Protein AF-A0A961IV03-F1 (afdb_monomer_lite)

Radius of gyration: 14.78 Å; chains: 1; bounding box: 30×24×41 Å

Sequence (58 aa):
MQVLGLTRFSVPSLGAFQVEHQSIEDRRAYLYDPARLALRFTWFEQVTLPGIAAQKDP

Secondary structure (DSSP, 8-state):
--------PPP--SSS-SS--SSHHHHHHHHT-HHHHHHHHHHIIIIIHHHHHT----

Foldseek 3Di:
DQDALDQDQDDQDPPPDPDDDPDSVRVCCVSVVPVNVVVSVCSCVVPHVVSVVPDDDD

pLDDT: mean 88.84, std 9.13, range [55.06, 97.62]

Structure (mmCIF, N/CA/C/O backbone):
data_AF-A0A961IV03-F1
#
_entry.id   AF-A0A961IV03-F1
#
loop_
_atom_site.group_PDB
_atom_site.id
_atom_site.type_symbol
_atom_site.label_atom_id
_atom_site.label_alt_id
_atom_site.label_comp_id
_atom_site.label_asym_id
_atom_site.label_entity_id
_atom_site.label_seq_id
_atom_site.pdbx_PDB_ins_code
_atom_site.Cartn_x
_atom_site.Cartn_y
_atom_site.Cartn_z
_atom_site.occupancy
_atom_site.B_iso_or_equiv
_atom_site.auth_seq_id
_atom_site.auth_comp_id
_atom_site.auth_asym_id
_atom_site.auth_atom_id
_atom_site.pdbx_PDB_model_num
ATOM 1 N N . MET A 1 1 ? -0.806 6.345 -27.255 1.00 55.06 1 MET A N 1
ATOM 2 C CA . MET A 1 1 ? -1.487 6.253 -25.943 1.00 55.06 1 MET A CA 1
ATOM 3 C C . MET A 1 1 ? -0.480 5.762 -24.919 1.00 55.06 1 MET A C 1
ATOM 5 O O . MET A 1 1 ? 0.072 4.693 -25.130 1.00 55.06 1 MET A O 1
ATOM 9 N N . GLN A 1 2 ? -0.230 6.523 -23.853 1.00 64.38 2 GLN A N 1
ATOM 10 C CA . GLN A 1 2 ? 0.527 6.056 -22.687 1.00 64.38 2 GLN A CA 1
ATOM 11 C C . GLN A 1 2 ? -0.485 5.649 -21.615 1.00 64.38 2 GLN A C 1
ATOM 13 O O . GLN A 1 2 ? -1.313 6.462 -21.210 1.00 64.38 2 GLN A O 1
ATOM 18 N N . VAL A 1 3 ? -0.461 4.385 -21.197 1.00 64.38 3 VAL A N 1
ATOM 19 C CA . VAL A 1 3 ? -1.324 3.882 -20.122 1.00 64.38 3 VAL A CA 1
ATOM 20 C C . VAL A 1 3 ? -0.499 3.861 -18.841 1.00 64.38 3 VAL A C 1
ATOM 22 O O . VAL A 1 3 ? 0.483 3.130 -18.751 1.00 64.38 3 VAL A O 1
ATOM 25 N N . LEU A 1 4 ? -0.881 4.676 -17.857 1.00 66.25 4 LEU A N 1
ATOM 26 C CA . LEU A 1 4 ? -0.242 4.703 -16.541 1.00 66.25 4 LEU A CA 1
ATOM 27 C C . LEU A 1 4 ? -1.025 3.811 -15.573 1.00 66.25 4 LEU A C 1
ATOM 29 O O . LEU A 1 4 ? -2.095 4.180 -15.090 1.00 66.25 4 LEU A O 1
ATOM 33 N N . GLY A 1 5 ? -0.485 2.626 -15.286 1.00 67.94 5 GLY A N 1
ATOM 34 C CA . GLY A 1 5 ? -0.999 1.743 -14.240 1.00 67.94 5 GLY A CA 1
ATOM 35 C C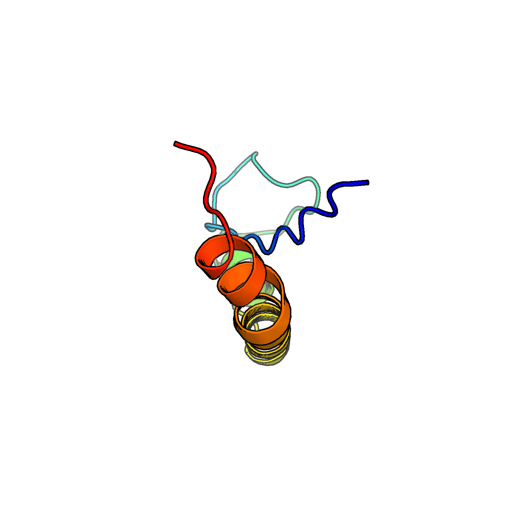 . GLY A 1 5 ? -0.560 2.219 -12.855 1.00 67.94 5 GLY A C 1
ATOM 36 O O . GLY A 1 5 ? 0.529 1.876 -12.397 1.00 67.94 5 GLY A O 1
ATOM 37 N N . LEU A 1 6 ? -1.396 3.013 -12.181 1.00 70.81 6 LEU A N 1
ATOM 38 C CA . LEU A 1 6 ? -1.097 3.544 -10.848 1.00 70.81 6 LEU A CA 1
ATOM 39 C C . LEU A 1 6 ? -1.637 2.626 -9.743 1.00 70.81 6 LEU A C 1
ATOM 41 O O . LEU A 1 6 ? -2.827 2.659 -9.424 1.00 70.81 6 LEU A O 1
ATOM 45 N N . THR A 1 7 ? -0.750 1.877 -9.087 1.00 82.69 7 THR A N 1
ATOM 46 C CA . THR A 1 7 ? -1.061 1.224 -7.807 1.00 82.69 7 THR A CA 1
ATOM 47 C C . THR A 1 7 ? -0.661 2.146 -6.661 1.00 82.69 7 THR A C 1
ATOM 49 O O . THR A 1 7 ? 0.489 2.559 -6.558 1.00 82.69 7 THR A O 1
ATOM 52 N N . ARG A 1 8 ? -1.614 2.491 -5.788 1.00 84.62 8 ARG A N 1
ATOM 53 C CA . ARG A 1 8 ? -1.372 3.352 -4.616 1.00 84.62 8 ARG A CA 1
ATOM 54 C C . ARG A 1 8 ? -1.497 2.552 -3.331 1.00 84.62 8 ARG A C 1
ATOM 56 O O . ARG A 1 8 ? -2.404 1.735 -3.210 1.00 84.62 8 ARG A O 1
ATOM 63 N N . PHE A 1 9 ? -0.656 2.836 -2.349 1.00 90.06 9 PHE A N 1
ATOM 64 C CA . PHE A 1 9 ? -0.851 2.360 -0.983 1.00 90.06 9 PHE A CA 1
ATOM 65 C C . PHE A 1 9 ? -1.371 3.505 -0.122 1.00 90.06 9 PHE A C 1
ATOM 67 O O . PHE A 1 9 ? -1.042 4.669 -0.337 1.00 90.06 9 PHE A O 1
ATOM 74 N N . SER A 1 10 ? -2.254 3.170 0.809 1.00 91.00 10 SER A N 1
ATOM 75 C CA . SER A 1 10 ? -2.888 4.143 1.690 1.00 91.00 10 SER A CA 1
ATOM 76 C C . SER A 1 10 ? -2.183 4.130 3.038 1.00 91.00 10 SER A C 1
ATOM 78 O O . SER A 1 10 ? -1.953 3.064 3.607 1.00 91.00 10 SER A O 1
ATOM 80 N N . VAL A 1 11 ? -1.883 5.317 3.555 1.00 89.94 11 VAL A N 1
ATOM 81 C CA . VAL A 1 11 ? -1.438 5.506 4.937 1.00 89.94 11 VAL A CA 1
ATOM 82 C C . VAL A 1 11 ? -2.678 5.804 5.783 1.00 89.94 11 VAL A C 1
ATOM 84 O O . VAL A 1 11 ? -3.484 6.636 5.361 1.00 89.94 11 VAL A O 1
ATOM 87 N N . PRO A 1 12 ? -2.883 5.142 6.935 1.00 90.56 12 PRO A N 1
ATOM 88 C CA . PRO A 1 12 ? -3.977 5.473 7.833 1.00 90.56 12 PRO A CA 1
ATOM 89 C C . PRO A 1 12 ? -3.757 6.887 8.374 1.00 90.56 12 PRO A C 1
ATOM 91 O O . PRO A 1 12 ? -2.874 7.133 9.189 1.00 90.56 12 PRO A O 1
ATOM 94 N N . SER A 1 13 ? -4.561 7.824 7.889 1.00 89.94 13 SER A N 1
ATOM 95 C CA . SER A 1 13 ? -4.585 9.220 8.319 1.00 89.94 13 SER A CA 1
ATOM 96 C C . SER A 1 13 ? -6.027 9.664 8.527 1.00 89.94 13 SER A C 1
ATOM 98 O O . SER A 1 13 ? -6.955 9.018 8.034 1.00 89.94 13 SER A O 1
ATOM 100 N N . LEU A 1 14 ? -6.230 10.747 9.275 1.00 85.75 14 LEU A N 1
ATOM 101 C CA . LEU A 1 14 ? -7.540 11.371 9.476 1.00 85.75 14 LEU A CA 1
ATOM 102 C C . LEU A 1 14 ? -7.800 12.426 8.387 1.00 85.75 14 LEU A C 1
ATOM 104 O O . LEU A 1 14 ? -6.866 13.060 7.907 1.00 85.75 14 LEU A O 1
ATOM 108 N N . GLY A 1 15 ? -9.059 12.587 7.969 1.00 84.06 15 GLY A N 1
ATOM 109 C CA . GLY A 1 15 ? -9.484 13.628 7.017 1.00 84.06 15 GLY A CA 1
ATOM 110 C C . GLY A 1 15 ? -9.066 13.450 5.548 1.00 84.06 15 GLY A C 1
ATOM 111 O O . GLY A 1 15 ? -9.470 14.245 4.710 1.00 84.06 15 GLY A O 1
ATOM 112 N N . ALA A 1 16 ? -8.286 12.419 5.205 1.00 84.12 16 ALA A N 1
ATOM 113 C CA . ALA A 1 16 ? -7.781 12.214 3.839 1.00 84.12 16 ALA A CA 1
ATOM 114 C C . ALA A 1 16 ? -8.621 11.252 2.974 1.00 84.12 16 ALA A C 1
ATOM 116 O O . ALA A 1 16 ? -8.319 11.058 1.796 1.00 84.12 16 ALA A O 1
ATOM 117 N N . PHE A 1 17 ? -9.643 10.609 3.547 1.00 84.56 17 PHE A N 1
ATOM 118 C CA . PHE A 1 17 ? -10.433 9.571 2.882 1.00 84.56 17 PHE A CA 1
ATOM 119 C C . PHE A 1 17 ? -11.914 9.933 2.876 1.00 84.56 17 PHE A C 1
ATOM 121 O O . PHE A 1 17 ? -12.439 10.365 3.894 1.00 84.56 17 PHE A O 1
ATOM 128 N N . GLN A 1 18 ? -12.588 9.682 1.749 1.00 86.38 18 GLN A N 1
ATOM 129 C CA . GLN A 1 18 ? -14.047 9.814 1.635 1.00 86.38 18 GLN A CA 1
ATOM 130 C C . GLN A 1 18 ? -14.795 8.756 2.456 1.00 86.38 18 GLN A C 1
ATOM 132 O O . GLN A 1 18 ? -15.896 9.009 2.928 1.00 86.38 18 GLN A O 1
ATOM 137 N N . VAL A 1 19 ? -14.205 7.564 2.609 1.00 88.44 19 VAL A N 1
ATOM 138 C CA . VAL A 1 19 ? -14.750 6.518 3.478 1.00 88.44 19 VAL A CA 1
ATOM 139 C C . VAL A 1 19 ? -14.229 6.742 4.892 1.00 88.44 19 VAL A C 1
ATOM 141 O O . VAL A 1 19 ? -13.019 6.690 5.165 1.00 88.44 19 VAL A O 1
ATOM 144 N N . GLU A 1 20 ? -15.164 7.011 5.790 1.00 90.31 20 GLU A N 1
ATOM 145 C CA . GLU A 1 20 ? -14.891 7.208 7.203 1.00 90.31 20 GLU A CA 1
ATOM 146 C C . GLU A 1 20 ? -15.049 5.908 7.991 1.00 90.31 20 GLU A C 1
ATOM 148 O O . GLU A 1 20 ? -15.842 5.033 7.650 1.00 90.31 20 GLU A O 1
ATOM 153 N N . HIS A 1 21 ? -14.246 5.789 9.044 1.00 92.25 21 HIS A N 1
ATOM 154 C CA . HIS A 1 21 ? -14.303 4.707 10.019 1.00 92.25 21 HIS A CA 1
ATOM 155 C C . HIS A 1 21 ? -14.403 5.335 11.410 1.00 92.25 21 HIS A C 1
ATOM 157 O O . HIS A 1 21 ? -13.978 6.477 11.593 1.00 92.25 21 HIS A O 1
ATOM 163 N N . GLN A 1 22 ? -14.946 4.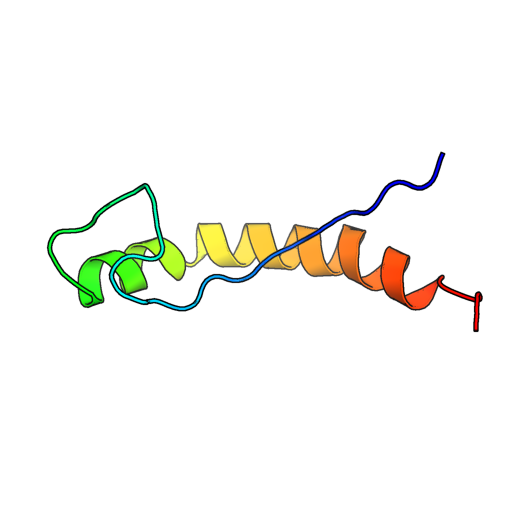595 12.377 1.00 92.06 22 GLN A N 1
ATOM 164 C CA . GLN A 1 22 ? -15.178 5.102 13.734 1.00 92.06 22 GLN A CA 1
ATOM 165 C C . GLN A 1 22 ? -13.873 5.424 14.476 1.00 92.06 22 GLN A C 1
ATOM 167 O O . GLN A 1 22 ? -13.840 6.346 15.287 1.00 92.06 22 GLN A O 1
ATOM 172 N N . SER A 1 23 ? -12.793 4.703 14.165 1.00 93.31 23 SER A N 1
ATOM 173 C CA . SER A 1 23 ? -11.464 4.908 14.741 1.00 93.31 23 SER A CA 1
ATOM 174 C C . SER A 1 23 ? -10.348 4.816 13.692 1.00 93.31 23 SER A C 1
ATOM 176 O O . SER A 1 23 ? -10.550 4.372 12.553 1.00 93.31 23 SER A O 1
ATOM 178 N N . ILE A 1 24 ? -9.137 5.238 14.073 1.00 92.88 24 ILE A N 1
ATOM 179 C CA . ILE A 1 24 ? -7.950 5.065 13.225 1.00 92.88 24 ILE A CA 1
ATOM 180 C C . ILE A 1 24 ? -7.545 3.585 13.142 1.00 92.88 24 ILE A C 1
ATOM 182 O O . ILE A 1 24 ? -7.046 3.147 12.105 1.00 92.88 24 ILE A O 1
ATOM 186 N N . GLU A 1 25 ? -7.816 2.805 14.187 1.00 95.19 25 GLU A N 1
ATOM 187 C CA . GLU A 1 25 ? -7.615 1.360 14.254 1.00 95.19 25 GLU A CA 1
ATOM 188 C C . GLU A 1 25 ? -8.510 0.633 13.248 1.00 95.19 25 GLU A C 1
ATOM 190 O O . GLU A 1 25 ? -8.008 -0.180 12.471 1.00 95.19 25 GLU A O 1
ATOM 195 N N . ASP A 1 26 ? -9.795 0.990 13.175 1.00 94.38 26 ASP A N 1
ATOM 196 C CA . ASP A 1 26 ? -10.734 0.429 12.195 1.00 94.38 26 ASP A CA 1
ATOM 197 C C . ASP A 1 26 ? -10.309 0.769 10.765 1.00 94.38 26 ASP A C 1
ATOM 199 O O . ASP A 1 26 ? -10.320 -0.084 9.872 1.00 94.38 26 ASP A O 1
ATOM 203 N N . ARG A 1 27 ? -9.861 2.013 10.539 1.00 94.50 27 ARG A N 1
ATOM 204 C CA . ARG A 1 27 ? -9.304 2.422 9.244 1.00 94.50 27 ARG A CA 1
ATOM 205 C C . ARG A 1 27 ? -8.059 1.614 8.907 1.00 94.50 27 ARG A C 1
ATOM 207 O O . ARG A 1 27 ? -7.914 1.168 7.772 1.00 94.50 27 ARG A O 1
ATOM 214 N N . ARG A 1 28 ? -7.150 1.426 9.862 1.00 94.75 28 ARG A N 1
ATOM 215 C CA . ARG A 1 28 ? -5.938 0.626 9.670 1.00 94.75 28 ARG A CA 1
ATOM 216 C C . ARG A 1 28 ? -6.296 -0.820 9.328 1.00 94.75 28 ARG A C 1
ATOM 218 O O . ARG A 1 28 ? -5.735 -1.347 8.372 1.00 94.75 28 ARG A O 1
ATOM 225 N N . ALA A 1 29 ? -7.231 -1.427 10.058 1.00 95.88 29 ALA A N 1
ATOM 226 C CA . ALA A 1 29 ? -7.702 -2.786 9.811 1.00 95.88 29 ALA A CA 1
ATOM 227 C C . ALA A 1 29 ? -8.298 -2.924 8.405 1.00 95.88 29 ALA A C 1
ATOM 229 O O . ALA A 1 29 ? -7.923 -3.826 7.665 1.00 95.88 29 ALA A O 1
ATOM 230 N N . TYR A 1 30 ? -9.137 -1.974 7.986 1.00 94.06 30 TYR A N 1
ATOM 231 C CA . TYR A 1 30 ? -9.690 -1.952 6.632 1.00 94.06 30 TYR A CA 1
ATOM 232 C C . TYR A 1 30 ? -8.616 -1.761 5.546 1.00 94.06 30 TYR A C 1
ATOM 234 O O . TYR A 1 30 ? -8.611 -2.452 4.526 1.00 94.06 30 TYR A O 1
ATOM 242 N N . LEU A 1 31 ? -7.692 -0.812 5.730 1.00 94.12 31 LEU A N 1
ATOM 243 C CA . LEU A 1 31 ? -6.655 -0.519 4.739 1.00 94.12 31 LEU A CA 1
ATOM 244 C C . LEU A 1 31 ? -5.663 -1.673 4.572 1.00 94.12 31 LEU A C 1
ATOM 246 O O . LEU A 1 31 ? -5.195 -1.895 3.448 1.00 94.12 31 LEU A O 1
ATOM 250 N N . TYR A 1 32 ? -5.360 -2.373 5.664 1.00 95.12 32 TYR A N 1
ATOM 251 C CA . TYR A 1 32 ? -4.369 -3.445 5.740 1.00 95.12 32 TYR A CA 1
ATOM 252 C C . TYR A 1 32 ? -4.981 -4.841 5.851 1.00 95.12 32 TYR A C 1
ATOM 254 O O . TYR A 1 32 ? -4.280 -5.779 6.227 1.00 95.12 32 TYR A O 1
ATOM 262 N N . ASP A 1 33 ? -6.255 -4.992 5.486 1.00 97.12 33 ASP A N 1
ATOM 263 C CA . ASP A 1 33 ? -6.863 -6.304 5.304 1.00 97.12 33 ASP A CA 1
ATOM 264 C C . ASP A 1 33 ? -5.966 -7.178 4.394 1.00 97.12 33 ASP A C 1
ATOM 266 O O . ASP A 1 33 ? -5.557 -6.716 3.317 1.00 97.12 33 ASP A O 1
ATOM 270 N N . PRO A 1 34 ? -5.622 -8.416 4.801 1.00 97.62 34 PRO A N 1
ATOM 271 C CA . PRO A 1 34 ? -4.677 -9.245 4.060 1.00 97.62 34 PRO A CA 1
ATOM 272 C C . PRO A 1 34 ? -5.085 -9.508 2.609 1.00 97.62 34 PRO A C 1
ATOM 274 O O . PRO A 1 34 ? -4.233 -9.451 1.721 1.00 97.62 34 PRO A O 1
ATOM 277 N N . ALA A 1 35 ? -6.372 -9.748 2.337 1.00 97.50 35 ALA A N 1
ATOM 278 C CA . ALA A 1 35 ? -6.849 -10.010 0.980 1.00 97.50 35 ALA A CA 1
ATOM 279 C C . ALA A 1 35 ? -6.759 -8.746 0.114 1.00 97.50 35 ALA A C 1
ATOM 281 O O . ALA A 1 35 ? -6.323 -8.789 -1.041 1.00 97.50 35 ALA A O 1
ATOM 282 N N . ARG A 1 36 ? -7.097 -7.590 0.693 1.00 95.06 36 ARG A N 1
ATOM 283 C CA . ARG A 1 36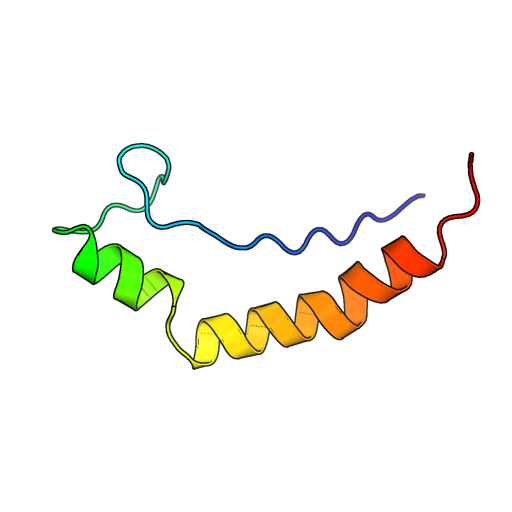 ? -6.951 -6.287 0.040 1.00 95.06 36 ARG A CA 1
ATOM 284 C C . ARG A 1 36 ? -5.493 -5.958 -0.278 1.00 95.06 36 ARG A C 1
ATOM 286 O O . ARG A 1 36 ? -5.212 -5.442 -1.363 1.00 95.06 36 ARG A O 1
ATOM 293 N N . LEU A 1 37 ? -4.572 -6.220 0.650 1.00 95.88 37 LEU A N 1
ATOM 294 C CA . LEU A 1 37 ? -3.140 -6.019 0.425 1.00 95.88 37 LEU A CA 1
ATOM 295 C C . LEU A 1 37 ? -2.612 -6.966 -0.648 1.00 95.88 37 LEU A C 1
ATOM 297 O O . LEU A 1 37 ? -1.946 -6.490 -1.563 1.00 95.88 37 LEU A O 1
ATOM 301 N N . ALA A 1 38 ? -2.955 -8.255 -0.588 1.00 96.44 38 ALA A N 1
ATOM 302 C CA . ALA A 1 38 ? -2.539 -9.240 -1.583 1.00 96.44 38 ALA A CA 1
ATOM 303 C C . ALA A 1 38 ? -2.933 -8.804 -3.002 1.00 96.44 38 ALA A C 1
ATOM 305 O O . ALA A 1 38 ? -2.0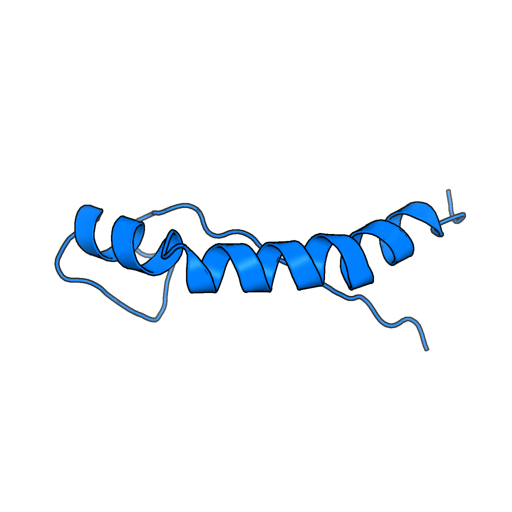81 -8.738 -3.884 1.00 96.44 38 ALA A O 1
ATOM 306 N N . LEU A 1 39 ? -4.189 -8.385 -3.198 1.00 94.44 39 LEU A N 1
ATOM 307 C CA . LEU A 1 39 ? -4.649 -7.872 -4.488 1.00 94.44 39 LEU A CA 1
ATOM 308 C C . LEU A 1 39 ? -3.856 -6.634 -4.935 1.00 94.44 39 LEU A C 1
ATOM 310 O O . LEU A 1 39 ? -3.477 -6.527 -6.101 1.00 94.44 39 LEU A O 1
ATOM 314 N N . ARG A 1 40 ? -3.587 -5.687 -4.025 1.00 95.06 40 ARG A N 1
ATOM 315 C CA . ARG A 1 40 ? -2.780 -4.499 -4.350 1.00 95.06 40 ARG A CA 1
ATOM 316 C C . ARG A 1 40 ? -1.353 -4.865 -4.739 1.00 95.06 40 ARG A C 1
ATOM 318 O O . ARG A 1 40 ? -0.846 -4.282 -5.690 1.00 95.06 40 ARG A O 1
ATOM 325 N N . PHE A 1 41 ? -0.725 -5.816 -4.053 1.00 95.12 41 PHE A N 1
ATOM 326 C CA . PHE A 1 41 ? 0.606 -6.296 -4.416 1.00 95.12 41 PHE A CA 1
ATOM 327 C C . PHE A 1 41 ? 0.612 -6.961 -5.791 1.00 95.12 41 PHE A C 1
ATOM 329 O O . PHE A 1 41 ? 1.478 -6.638 -6.596 1.00 95.12 41 PHE A O 1
ATOM 336 N 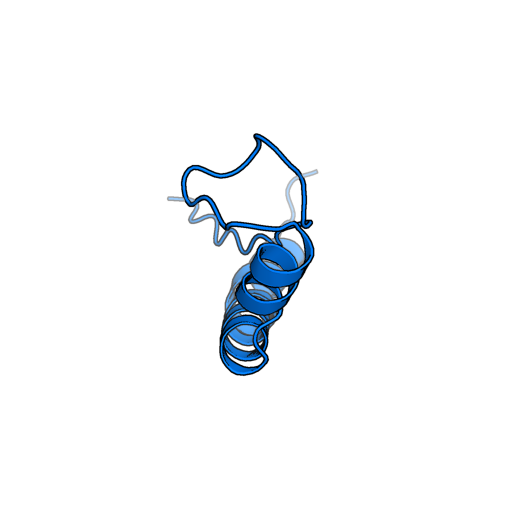N . THR A 1 42 ? -0.404 -7.763 -6.128 1.00 95.00 42 THR A N 1
ATOM 337 C CA . THR A 1 42 ? -0.538 -8.319 -7.483 1.00 95.00 42 THR A CA 1
ATOM 338 C C . THR A 1 42 ? -0.562 -7.220 -8.548 1.00 95.00 42 THR A C 1
ATOM 340 O O . THR A 1 42 ? 0.190 -7.288 -9.515 1.00 95.00 42 THR A O 1
ATOM 343 N N . TRP A 1 43 ? -1.368 -6.167 -8.374 1.00 93.25 43 TRP A N 1
ATOM 344 C CA . TRP A 1 43 ? -1.385 -5.039 -9.318 1.00 93.25 43 TRP A CA 1
ATOM 345 C C . TRP A 1 43 ? -0.059 -4.274 -9.355 1.00 93.25 43 TRP A C 1
ATOM 347 O O . TRP A 1 43 ? 0.405 -3.881 -10.428 1.00 93.25 43 TRP A O 1
ATOM 357 N N . PHE A 1 44 ? 0.569 -4.078 -8.196 1.00 93.88 44 PHE A N 1
ATOM 358 C CA . PHE A 1 44 ? 1.854 -3.401 -8.107 1.00 93.88 44 PHE A CA 1
ATOM 359 C C . PHE A 1 44 ? 2.932 -4.152 -8.896 1.00 93.88 44 PHE A C 1
ATOM 361 O O . PHE A 1 44 ? 3.596 -3.556 -9.741 1.00 93.88 44 PHE A O 1
ATOM 368 N N . GLU A 1 45 ? 3.055 -5.457 -8.674 1.00 94.69 45 GLU A N 1
ATOM 369 C CA . GLU A 1 45 ? 4.082 -6.305 -9.278 1.00 94.69 45 GLU A CA 1
ATOM 370 C C . GLU A 1 45 ? 3.836 -6.579 -10.759 1.00 94.69 45 GLU A C 1
ATOM 372 O O . GLU A 1 45 ? 4.775 -6.550 -11.549 1.00 94.69 45 GLU A O 1
ATOM 377 N N . GLN A 1 46 ? 2.586 -6.833 -11.147 1.00 93.38 46 GLN A N 1
ATOM 378 C CA . GLN A 1 46 ? 2.266 -7.268 -12.509 1.00 93.38 46 GLN A CA 1
ATOM 379 C C . GLN A 1 46 ? 2.004 -6.104 -13.466 1.00 93.38 46 GLN A C 1
ATOM 381 O O . GLN A 1 46 ? 2.107 -6.277 -14.678 1.00 93.38 46 GLN A O 1
ATOM 386 N N . VAL A 1 47 ? 1.662 -4.916 -12.952 1.00 90.06 47 VAL A N 1
ATOM 387 C CA . VAL A 1 47 ? 1.268 -3.775 -13.795 1.00 90.06 47 VAL A CA 1
ATOM 388 C C . VAL A 1 47 ? 2.131 -2.547 -13.546 1.00 90.06 47 VAL A C 1
ATOM 390 O O . VAL A 1 47 ? 2.688 -1.994 -14.493 1.00 90.06 47 VAL A O 1
ATOM 393 N N . THR A 1 48 ? 2.275 -2.109 -12.295 1.00 91.75 48 THR A N 1
ATOM 394 C CA . THR A 1 48 ? 3.008 -0.868 -11.998 1.00 91.75 48 THR A CA 1
ATOM 395 C C . THR A 1 48 ? 4.519 -1.022 -12.192 1.00 91.75 48 THR A C 1
ATOM 397 O O . THR A 1 48 ? 5.112 -0.227 -12.922 1.00 91.75 48 THR A O 1
ATOM 400 N N . LEU A 1 49 ? 5.149 -2.032 -11.580 1.00 92.12 49 LEU A N 1
ATOM 401 C CA . LEU A 1 49 ? 6.603 -2.222 -11.640 1.00 92.12 49 LEU A CA 1
ATOM 402 C C . LEU A 1 49 ? 7.141 -2.397 -13.071 1.00 92.12 49 LEU A C 1
ATOM 404 O O . LEU A 1 49 ? 8.102 -1.702 -13.406 1.00 92.12 49 LEU A O 1
ATOM 408 N N . PRO A 1 50 ? 6.538 -3.225 -13.951 1.00 91.88 50 PRO A N 1
ATOM 409 C CA . PRO A 1 50 ? 7.015 -3.357 -15.326 1.00 91.88 50 PRO A CA 1
ATOM 410 C C . PRO A 1 50 ? 6.893 -2.046 -16.104 1.00 91.88 50 PRO A C 1
ATOM 412 O O . PRO A 1 50 ? 7.785 -1.700 -16.875 1.00 91.88 50 PRO A O 1
ATOM 415 N N . GLY A 1 51 ? 5.813 -1.290 -15.867 1.00 88.50 51 GLY A N 1
ATOM 416 C CA . GLY A 1 51 ? 5.599 0.012 -16.490 1.00 88.50 51 GLY A CA 1
ATOM 417 C C . GLY A 1 51 ? 6.677 1.028 -16.117 1.00 88.50 51 GLY A C 1
ATOM 418 O O . GLY A 1 51 ? 7.158 1.734 -16.995 1.00 88.50 51 GLY A O 1
ATOM 419 N N . ILE A 1 52 ? 7.086 1.070 -14.843 1.00 88.75 52 ILE A N 1
ATOM 420 C CA . ILE A 1 52 ? 8.187 1.923 -14.368 1.00 88.75 52 ILE A CA 1
ATOM 421 C C . ILE A 1 52 ? 9.527 1.445 -14.941 1.00 88.75 52 ILE A C 1
ATOM 423 O O . ILE A 1 52 ? 10.283 2.248 -15.476 1.00 88.75 52 ILE A O 1
ATOM 427 N N . ALA A 1 53 ? 9.812 0.141 -14.883 1.00 92.62 53 ALA A N 1
ATOM 428 C CA . ALA A 1 53 ? 11.074 -0.425 -15.366 1.00 92.62 53 ALA A CA 1
ATOM 429 C C . ALA A 1 53 ? 11.296 -0.224 -16.877 1.00 92.62 53 ALA A C 1
ATOM 431 O O . ALA A 1 53 ? 12.434 -0.179 -17.339 1.00 92.62 53 ALA A O 1
ATOM 432 N N . ALA A 1 54 ? 10.216 -0.109 -17.652 1.00 92.19 54 ALA A N 1
ATOM 433 C CA . ALA A 1 54 ? 10.269 0.127 -19.088 1.00 92.19 54 ALA A CA 1
ATOM 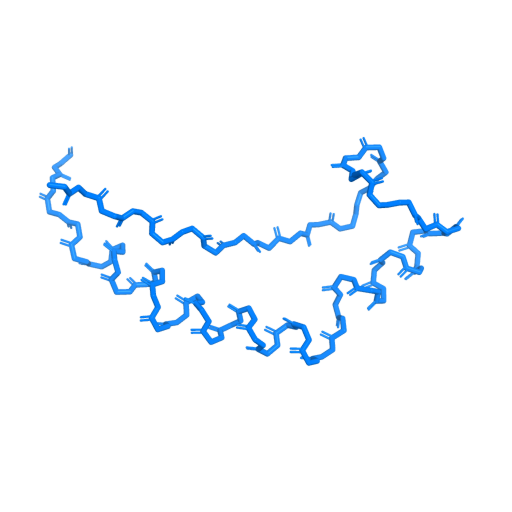434 C C . ALA A 1 54 ? 10.435 1.610 -19.479 1.00 92.19 54 ALA A C 1
ATOM 436 O O . ALA A 1 54 ? 10.561 1.892 -20.674 1.00 92.19 54 ALA A O 1
ATOM 437 N N . GLN A 1 55 ? 10.420 2.553 -18.525 1.00 89.69 55 GLN A N 1
ATOM 438 C CA . GLN A 1 55 ? 10.604 3.981 -18.809 1.00 89.69 55 GLN A CA 1
ATOM 439 C C . GLN A 1 55 ? 12.039 4.257 -19.275 1.00 89.69 55 GLN A C 1
ATOM 441 O O . GLN A 1 55 ? 13.001 3.803 -18.659 1.00 89.69 55 GLN A O 1
ATOM 446 N N . LYS A 1 56 ? 12.178 4.984 -20.389 1.00 91.56 56 LYS A N 1
ATOM 447 C CA . LYS A 1 56 ? 13.474 5.311 -21.017 1.00 91.56 56 LYS A CA 1
ATOM 448 C C . LYS A 1 56 ? 13.659 6.800 -21.289 1.00 91.56 56 LYS A C 1
ATOM 450 O O . LYS A 1 56 ? 14.742 7.198 -21.711 1.00 91.56 56 LYS A O 1
ATOM 455 N N . ASP A 1 57 ? 12.608 7.586 -21.089 1.00 88.50 57 ASP A N 1
ATOM 456 C CA . ASP A 1 57 ? 12.670 9.029 -21.259 1.00 88.50 57 ASP A CA 1
ATOM 457 C C . ASP A 1 57 ? 13.456 9.629 -20.074 1.00 88.50 57 ASP A C 1
ATOM 459 O O . ASP A 1 57 ? 13.189 9.231 -18.934 1.00 88.50 57 ASP A O 1
ATOM 463 N N . PRO A 1 58 ? 14.455 10.494 -20.332 1.00 80.88 58 PRO A N 1
ATOM 464 C CA . PRO A 1 58 ? 15.287 11.108 -19.298 1.00 80.88 58 PRO A CA 1
ATOM 465 C C . PRO A 1 58 ? 14.551 12.147 -18.442 1.00 80.88 58 PRO A C 1
ATOM 467 O O . PRO A 1 58 ? 13.582 12.768 -18.937 1.00 80.88 58 PRO A O 1
#